Protein AF-A0A7W1BND9-F1 (afdb_monomer_lite)

Secondary structure (DSSP, 8-state):
---HHHHHHHHHHHHHHHHTT--SS-HHHHHHHHHHHHHHHHHHHTT-HHHHHHHS-TTPPEEEEEE-TT-SSEEEEEE-HHHHHHHHHTT-

Sequence (92 aa):
MTHPTLSRAIVGIALLLLTGVASAQSAADSANVRAAVLDYVEGFYEGDTTKLARSIRPEVNKYGFSRHRDSTSYRGQAMPWTEFLSYAKGVK

pLDDT: mean 88.86, std 10.9, range [51.53, 98.44]

Foldseek 3Di:
DPDVVVVVVVVVVVVVVVVVPDDPDDPVNVVVLVQLVCLCVVCQVVLPLVSVVSNDDQQDWDKDWDDDPPDPDIDIDTQGNVNVSVVSNPSD

Structure (mmCIF, N/CA/C/O backbone):
data_AF-A0A7W1BND9-F1
#
_entry.id   AF-A0A7W1BND9-F1
#
loop_
_atom_site.group_PDB
_atom_site.id
_atom_site.type_symbol
_atom_site.label_atom_id
_atom_site.label_alt_id
_atom_site.label_comp_id
_atom_site.label_asym_id
_atom_site.label_entity_id
_atom_site.label_seq_id
_atom_site.pdbx_PDB_ins_code
_atom_site.Cartn_x
_atom_site.Cartn_y
_atom_site.Cartn_z
_atom_site.occupancy
_atom_site.B_iso_or_equiv
_atom_site.auth_seq_id
_atom_site.auth_comp_id
_atom_site.auth_asym_id
_atom_site.auth_atom_id
_atom_site.pdbx_PDB_model_num
ATOM 1 N N . MET A 1 1 ? -36.249 38.965 32.082 1.00 51.53 1 MET A N 1
ATOM 2 C CA . MET A 1 1 ? -35.649 39.158 30.744 1.00 51.53 1 MET A CA 1
ATOM 3 C C . MET A 1 1 ? -34.675 38.016 30.499 1.00 51.53 1 MET A C 1
ATOM 5 O O . MET A 1 1 ? -33.611 37.998 31.096 1.00 51.53 1 MET A O 1
ATOM 9 N N . THR A 1 2 ? -35.056 37.007 29.718 1.00 54.72 2 THR A N 1
ATOM 10 C CA . THR A 1 2 ? -34.133 35.938 29.304 1.00 54.72 2 THR A CA 1
ATOM 11 C C . THR A 1 2 ? -33.239 36.489 28.199 1.00 54.72 2 THR A C 1
ATOM 13 O O . THR A 1 2 ? -33.750 36.886 27.155 1.00 54.72 2 THR A O 1
ATOM 16 N N . HIS A 1 3 ? -31.930 36.574 28.433 1.00 55.09 3 HIS A N 1
ATOM 17 C CA . HIS A 1 3 ? -30.982 37.138 27.472 1.00 55.09 3 HIS A CA 1
ATOM 18 C C . HIS A 1 3 ? -30.664 36.101 26.374 1.00 55.09 3 HIS A C 1
ATOM 20 O O . HIS A 1 3 ? -29.936 35.144 26.641 1.00 55.09 3 HIS A O 1
ATOM 26 N N . PRO A 1 4 ? -31.175 36.259 25.137 1.00 66.06 4 PRO A N 1
ATOM 27 C CA . PRO A 1 4 ? -31.050 35.252 24.073 1.00 66.06 4 PRO A CA 1
ATOM 28 C C . PRO A 1 4 ? -29.597 35.010 23.631 1.00 66.06 4 PRO A C 1
ATOM 30 O O . PRO A 1 4 ? -29.275 33.969 23.060 1.00 66.06 4 PRO A O 1
ATOM 33 N N . THR A 1 5 ? -28.700 35.953 23.919 1.00 72.19 5 THR A N 1
ATOM 34 C CA . THR A 1 5 ? -27.252 35.838 23.713 1.00 72.19 5 THR A CA 1
ATOM 35 C C . THR A 1 5 ? -26.603 34.840 24.672 1.00 72.19 5 THR A C 1
ATOM 37 O O . THR A 1 5 ? -25.723 34.090 24.258 1.00 72.19 5 THR A O 1
ATOM 40 N N . LEU A 1 6 ? -27.078 34.767 25.918 1.00 71.81 6 LEU A N 1
ATOM 41 C CA . LEU A 1 6 ? -26.551 33.859 26.935 1.00 71.81 6 LEU A CA 1
ATOM 42 C C . LEU A 1 6 ? -26.925 32.401 26.622 1.00 71.81 6 LEU A C 1
ATOM 44 O O . LEU A 1 6 ? -26.068 31.525 26.667 1.00 71.81 6 LEU A O 1
ATOM 48 N N . SER A 1 7 ? -28.165 32.145 26.190 1.00 75.12 7 SER A N 1
ATOM 49 C CA . SER A 1 7 ? -28.587 30.810 25.731 1.00 75.12 7 SER A CA 1
ATOM 50 C C . SER A 1 7 ? -27.825 30.338 24.491 1.00 75.12 7 SER A C 1
ATOM 52 O O . SER A 1 7 ? -27.452 29.172 24.410 1.00 75.12 7 SER A O 1
ATOM 54 N N . ARG A 1 8 ? -27.541 31.236 23.540 1.00 81.75 8 ARG A N 1
ATOM 55 C CA . ARG A 1 8 ? -26.731 30.918 22.351 1.00 81.75 8 ARG A CA 1
ATOM 56 C C . ARG A 1 8 ? -25.282 30.584 22.704 1.00 81.75 8 ARG A C 1
ATOM 58 O O . ARG A 1 8 ? -24.737 29.631 22.155 1.00 81.75 8 ARG A O 1
ATOM 65 N N . ALA A 1 9 ? -24.684 31.326 23.636 1.00 79.50 9 ALA A N 1
ATOM 66 C CA . ALA A 1 9 ? -23.335 31.049 24.120 1.00 79.50 9 ALA A CA 1
ATOM 67 C C . ALA A 1 9 ? -23.250 29.682 24.821 1.00 79.50 9 ALA A C 1
ATOM 69 O O . ALA A 1 9 ? -22.325 28.920 24.559 1.00 79.50 9 ALA A O 1
ATOM 70 N N . ILE A 1 10 ? -24.248 29.332 25.639 1.00 83.75 10 ILE A N 1
ATOM 71 C CA . ILE A 1 10 ? -24.321 28.028 26.317 1.00 83.75 10 ILE A CA 1
ATOM 72 C C . ILE A 1 10 ? -24.431 26.877 25.306 1.00 83.75 10 ILE A C 1
ATOM 74 O O . ILE A 1 10 ? -23.708 25.891 25.429 1.00 83.75 10 ILE A O 1
ATOM 78 N N . VAL A 1 11 ? -25.276 27.011 24.279 1.00 84.44 11 VAL A N 1
ATOM 79 C CA . VAL A 1 11 ? -25.400 25.998 23.213 1.00 84.44 11 VAL A CA 1
ATOM 80 C C . VAL A 1 11 ? -24.092 25.851 22.430 1.00 84.44 11 VAL A C 1
ATOM 82 O O . VAL A 1 11 ? -23.671 24.731 22.154 1.00 84.44 11 VAL A O 1
ATOM 85 N N . GLY A 1 12 ? -23.415 26.959 22.115 1.00 84.06 12 GLY A N 1
ATOM 86 C CA . GLY A 1 12 ? -22.115 26.928 21.438 1.00 84.06 12 GLY A CA 1
ATOM 87 C C . GLY A 1 12 ? -21.029 26.232 22.264 1.00 84.06 12 GLY A C 1
ATOM 88 O O . GLY A 1 12 ? -20.308 25.386 21.742 1.00 84.06 12 GLY A O 1
ATOM 89 N N . ILE A 1 13 ? -20.951 26.527 23.564 1.00 84.06 13 ILE A N 1
ATOM 90 C CA . ILE A 1 13 ? -19.996 25.889 24.484 1.00 84.06 13 ILE A CA 1
ATOM 91 C C . ILE A 1 13 ? -20.298 24.392 24.635 1.00 84.06 13 ILE A C 1
ATOM 93 O O . ILE A 1 13 ? -19.380 23.576 24.577 1.00 84.06 13 ILE A O 1
ATOM 97 N N . ALA A 1 14 ? -21.573 24.014 24.763 1.00 81.31 14 ALA A N 1
ATOM 98 C CA . ALA A 1 14 ? -21.980 22.611 24.827 1.00 81.31 14 ALA A CA 1
ATOM 99 C C . ALA A 1 14 ? -21.594 21.838 23.553 1.00 81.31 14 ALA A C 1
ATOM 101 O O . ALA A 1 14 ? -21.119 20.706 23.643 1.00 81.31 14 ALA A O 1
ATOM 102 N N . LEU A 1 15 ? -21.732 22.459 22.376 1.00 79.56 15 LEU A N 1
ATOM 103 C CA . LEU A 1 15 ? -21.349 21.849 21.103 1.00 79.56 15 LEU A CA 1
ATOM 104 C C . LEU A 1 15 ? -19.827 21.666 20.977 1.00 79.56 15 LEU A C 1
ATOM 106 O O . LEU A 1 15 ? -19.388 20.626 20.494 1.00 79.56 15 LEU A O 1
ATOM 110 N N . LEU A 1 16 ? -19.015 22.620 21.455 1.00 80.12 16 LEU A N 1
ATOM 111 C C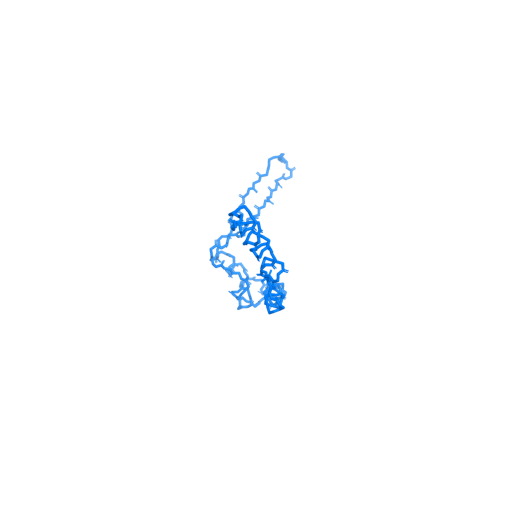A . LEU A 1 16 ? -17.553 22.466 21.480 1.00 80.12 16 LEU A CA 1
ATOM 112 C C . LEU A 1 16 ? -17.102 21.341 22.422 1.00 80.12 16 LEU A C 1
ATOM 114 O O . LEU A 1 16 ? -16.241 20.545 22.049 1.00 80.12 16 LEU A O 1
ATOM 118 N N . LEU A 1 17 ? -17.693 21.232 23.615 1.00 79.00 17 LEU A N 1
ATOM 119 C CA . LEU A 1 17 ? -17.322 20.201 24.594 1.00 79.00 17 LEU A CA 1
ATOM 120 C C . LEU A 1 17 ? -17.603 18.773 24.094 1.00 79.00 17 LEU A C 1
ATOM 122 O O . LEU A 1 17 ? -16.855 17.855 24.420 1.00 79.00 17 LEU A O 1
ATOM 126 N N . LEU A 1 18 ? -18.619 18.588 23.243 1.00 72.06 18 LEU A N 1
ATOM 127 C CA . LEU A 1 18 ? -18.934 17.299 22.613 1.00 72.06 18 LEU A CA 1
ATOM 128 C C . LEU A 1 18 ? -17.892 16.857 21.570 1.00 72.06 18 LEU A C 1
ATOM 130 O O . LEU A 1 18 ? -17.775 15.665 21.297 1.00 72.06 18 LEU A O 1
ATOM 134 N N . THR A 1 19 ? -17.102 17.780 21.010 1.00 68.44 19 THR A N 1
ATOM 135 C CA . THR A 1 19 ? -16.050 17.428 20.037 1.00 68.44 19 THR A CA 1
ATOM 136 C C . THR A 1 19 ? -14.775 16.899 20.699 1.00 68.44 19 THR A C 1
ATOM 138 O O . THR A 1 19 ? -14.040 16.139 20.078 1.00 68.44 19 THR A O 1
ATOM 141 N N . GLY A 1 20 ? -14.533 17.236 21.974 1.00 65.88 20 GLY A N 1
ATOM 142 C CA . GLY A 1 20 ? -13.327 16.837 22.713 1.00 65.88 20 GLY A CA 1
ATOM 143 C C . GLY A 1 20 ? -13.268 15.359 23.120 1.00 65.88 20 GLY A C 1
ATOM 144 O O . GLY A 1 20 ? -12.208 14.881 23.512 1.00 65.88 20 GLY A O 1
ATOM 145 N N . VAL A 1 21 ? -14.387 14.634 23.027 1.00 67.69 21 VAL A N 1
ATOM 146 C CA . VAL A 1 21 ? -14.506 13.210 23.404 1.00 67.69 21 VAL A CA 1
ATOM 147 C C . VAL A 1 21 ? -14.633 12.267 22.203 1.00 67.69 21 VAL A C 1
ATOM 149 O O . VAL A 1 21 ? -14.672 11.049 22.376 1.00 67.69 21 VAL A O 1
ATOM 152 N N . ALA A 1 22 ? -14.692 12.798 20.981 1.00 75.44 22 ALA A N 1
ATOM 153 C CA . ALA A 1 22 ? -14.794 11.991 19.774 1.00 75.44 22 ALA A CA 1
ATOM 154 C C . ALA A 1 22 ? -13.401 11.519 19.332 1.00 75.44 22 ALA A C 1
ATOM 156 O O . ALA A 1 22 ? -12.583 12.314 18.872 1.00 75.44 22 ALA A O 1
ATOM 157 N N . SER A 1 23 ? -13.135 10.214 19.438 1.00 82.00 23 SER A N 1
ATOM 158 C CA . SER A 1 23 ? -11.955 9.621 18.806 1.00 82.00 23 SER A CA 1
ATOM 159 C C . SER A 1 23 ? -12.295 9.198 17.383 1.00 82.00 23 SER A C 1
ATOM 161 O O . SER A 1 23 ? -13.165 8.355 17.177 1.00 82.00 23 SER A O 1
ATOM 163 N N . ALA A 1 24 ? -11.594 9.760 16.398 1.00 85.31 24 ALA A N 1
ATOM 164 C CA . ALA A 1 24 ? -11.743 9.367 14.996 1.00 85.31 24 ALA A CA 1
ATOM 165 C C . ALA A 1 24 ? -11.189 7.958 14.709 1.00 85.31 24 ALA A C 1
ATOM 167 O O . ALA A 1 24 ? -11.531 7.362 13.692 1.00 85.31 24 ALA A O 1
ATOM 168 N N . GLN A 1 25 ? -10.319 7.446 15.587 1.00 89.06 25 GLN A N 1
ATOM 169 C CA . GLN A 1 25 ? -9.690 6.131 15.478 1.00 89.06 25 GLN A CA 1
ATOM 170 C C . GLN A 1 25 ? -9.728 5.416 16.830 1.00 89.06 25 GLN A C 1
ATOM 172 O O . GLN A 1 25 ? -9.462 5.997 17.883 1.00 89.06 25 GLN A O 1
ATOM 177 N N . SER A 1 26 ? -10.050 4.135 16.801 1.00 93.12 26 SER A N 1
ATOM 178 C CA . SER A 1 26 ? -10.063 3.232 17.943 1.00 93.12 26 SER A CA 1
ATOM 179 C C . SER A 1 26 ? -8.745 2.457 18.066 1.00 93.12 26 SER A C 1
ATOM 181 O O . SER A 1 26 ? -7.916 2.402 17.151 1.00 93.12 26 SER A O 1
ATOM 183 N N . ALA A 1 27 ? -8.557 1.782 19.203 1.00 94.06 27 ALA A N 1
ATOM 184 C CA . ALA A 1 27 ? -7.465 0.822 19.359 1.00 94.06 27 ALA A CA 1
ATOM 185 C C . ALA A 1 27 ? -7.567 -0.334 18.344 1.00 94.06 27 ALA A C 1
ATOM 187 O O . ALA A 1 27 ? -6.542 -0.822 17.866 1.00 94.06 27 ALA A O 1
ATOM 188 N N . ALA A 1 28 ? -8.792 -0.729 17.975 1.00 96.38 28 ALA A N 1
ATOM 189 C CA . ALA A 1 28 ? -9.040 -1.741 16.953 1.00 96.38 28 ALA A CA 1
ATOM 190 C C . ALA A 1 28 ? -8.560 -1.274 15.570 1.00 96.38 28 ALA A C 1
ATOM 192 O O . ALA A 1 28 ? -7.895 -2.037 14.875 1.00 96.38 28 ALA A O 1
ATOM 193 N N . ASP A 1 29 ? -8.783 -0.006 15.210 1.00 96.69 29 ASP A N 1
ATOM 194 C CA . ASP A 1 29 ? -8.275 0.558 13.950 1.00 96.69 29 ASP A CA 1
ATOM 195 C C . ASP A 1 29 ? -6.746 0.487 13.894 1.00 96.69 29 ASP A C 1
ATOM 197 O O . ASP A 1 29 ? -6.164 0.023 12.915 1.00 96.69 29 ASP A O 1
ATOM 201 N N . SER A 1 30 ? -6.081 0.851 14.994 1.00 96.06 30 SER A N 1
ATOM 202 C CA . SER A 1 30 ? -4.621 0.759 15.101 1.00 96.06 30 SER A CA 1
ATOM 203 C C . SER A 1 30 ? -4.104 -0.684 15.015 1.00 96.06 30 SER A C 1
ATOM 205 O O . SER A 1 30 ? -3.012 -0.923 14.497 1.00 96.06 30 SER A O 1
ATOM 207 N N . ALA A 1 31 ? -4.839 -1.657 15.555 1.00 98.06 31 ALA A N 1
ATOM 208 C CA . ALA A 1 31 ? -4.484 -3.071 15.453 1.00 98.06 31 ALA A CA 1
ATOM 209 C C . ALA A 1 31 ? -4.646 -3.585 14.012 1.00 98.06 31 ALA A C 1
ATOM 211 O O . ALA A 1 31 ? -3.744 -4.237 13.490 1.00 98.06 31 ALA A O 1
ATOM 212 N N . ASN A 1 32 ? -5.737 -3.210 13.343 1.00 97.62 32 ASN A N 1
ATOM 213 C CA . ASN A 1 32 ? -6.018 -3.597 11.961 1.00 97.62 32 ASN A CA 1
ATOM 214 C C . ASN A 1 32 ? -5.001 -3.009 10.974 1.00 97.62 32 ASN A C 1
ATOM 216 O O . ASN A 1 32 ? -4.558 -3.709 10.066 1.00 97.62 32 ASN A O 1
ATOM 220 N N . VAL A 1 33 ? -4.558 -1.762 11.179 1.00 97.50 33 VAL A N 1
ATOM 221 C CA . VAL A 1 33 ? -3.472 -1.169 10.379 1.00 97.50 33 VAL A CA 1
ATOM 222 C C . VAL A 1 33 ? -2.178 -1.967 10.537 1.00 97.50 33 VAL A C 1
ATOM 224 O O . VAL A 1 33 ? -1.527 -2.274 9.542 1.00 97.50 33 VAL A O 1
ATOM 227 N N . ARG A 1 34 ? -1.811 -2.352 11.768 1.00 98.31 34 ARG A N 1
ATOM 228 C CA . ARG A 1 34 ? -0.617 -3.183 12.002 1.00 98.31 34 ARG A CA 1
ATOM 229 C C . ARG A 1 34 ? -0.723 -4.531 11.296 1.00 98.31 34 ARG A C 1
ATOM 231 O O . ARG A 1 34 ? 0.241 -4.939 10.659 1.00 98.31 34 ARG A O 1
ATOM 238 N N . ALA A 1 35 ? -1.883 -5.183 11.367 1.00 98.44 35 ALA A N 1
ATOM 239 C CA . ALA A 1 35 ? -2.122 -6.447 10.677 1.00 98.44 35 ALA A CA 1
ATOM 240 C C . ALA A 1 35 ? -1.974 -6.305 9.152 1.00 98.44 35 ALA A C 1
ATOM 242 O O . ALA A 1 35 ? -1.258 -7.089 8.539 1.00 98.44 35 ALA A O 1
ATOM 243 N N . ALA A 1 36 ? -2.561 -5.265 8.548 1.00 98.38 36 ALA A N 1
ATOM 244 C CA . ALA A 1 36 ? -2.427 -5.004 7.113 1.00 98.38 36 ALA A CA 1
ATOM 245 C C . ALA A 1 36 ? -0.969 -4.734 6.692 1.00 98.38 36 ALA A C 1
ATOM 247 O O . ALA A 1 36 ? -0.528 -5.193 5.640 1.00 98.38 36 ALA A O 1
ATOM 248 N N . VAL A 1 37 ? -0.195 -4.017 7.514 1.00 98.19 37 VAL A N 1
ATOM 249 C CA . VAL A 1 37 ? 1.232 -3.769 7.248 1.00 98.19 37 VAL A CA 1
ATOM 250 C C . VAL A 1 37 ? 2.051 -5.059 7.334 1.00 98.19 37 VAL A C 1
ATOM 252 O O . VAL A 1 37 ? 2.894 -5.292 6.469 1.00 98.19 37 VAL A O 1
ATOM 255 N N . LEU A 1 38 ? 1.806 -5.901 8.341 1.00 98.38 38 LEU A N 1
ATOM 256 C CA . LEU A 1 38 ? 2.487 -7.194 8.468 1.00 98.38 38 LEU A CA 1
ATOM 257 C C . LEU A 1 38 ? 2.167 -8.103 7.280 1.00 98.38 38 LEU A C 1
ATOM 259 O O . LEU A 1 38 ? 3.086 -8.628 6.662 1.00 98.38 38 LEU A O 1
ATOM 263 N N . ASP A 1 39 ? 0.900 -8.178 6.880 1.00 98.25 39 ASP A N 1
ATOM 264 C CA . ASP A 1 39 ? 0.469 -8.906 5.685 1.00 98.25 39 ASP A CA 1
ATOM 265 C C . ASP A 1 39 ? 1.195 -8.445 4.414 1.00 98.25 39 ASP A C 1
ATOM 267 O O . ASP A 1 39 ? 1.617 -9.267 3.597 1.00 98.25 39 ASP A O 1
ATOM 271 N N . TYR A 1 40 ? 1.380 -7.134 4.247 1.00 96.19 40 TYR A N 1
ATOM 272 C CA . TYR A 1 40 ? 2.121 -6.584 3.115 1.00 96.19 40 TYR A CA 1
ATOM 273 C C . TYR A 1 40 ? 3.593 -7.019 3.130 1.00 96.19 40 TYR A C 1
ATOM 275 O O . TYR A 1 40 ? 4.118 -7.486 2.119 1.00 96.19 40 TYR A O 1
ATOM 283 N N . VAL A 1 41 ? 4.270 -6.860 4.270 1.00 95.81 41 VAL A N 1
ATOM 284 C CA . VAL A 1 41 ? 5.712 -7.120 4.396 1.00 95.81 41 VAL A CA 1
ATOM 285 C C . VAL A 1 41 ? 6.011 -8.617 4.307 1.00 95.81 41 VAL A C 1
ATOM 287 O O . VAL A 1 41 ? 6.850 -9.038 3.510 1.00 95.81 41 VAL A O 1
ATOM 290 N N . GLU A 1 42 ? 5.308 -9.428 5.092 1.00 95.94 42 GLU A N 1
ATOM 291 C CA . GLU A 1 42 ? 5.489 -10.879 5.142 1.00 95.94 42 GLU A CA 1
ATOM 292 C C . GLU A 1 42 ? 5.078 -11.546 3.831 1.00 95.94 42 GLU A C 1
ATOM 294 O O . GLU A 1 42 ? 5.768 -12.450 3.371 1.00 95.94 42 GLU A O 1
ATOM 299 N N . GLY A 1 43 ? 4.012 -11.068 3.177 1.00 94.50 43 GLY A N 1
ATOM 300 C CA . GLY A 1 43 ? 3.575 -11.600 1.886 1.00 94.50 43 GLY A CA 1
ATOM 301 C C . GLY A 1 43 ? 4.675 -11.570 0.820 1.00 94.50 43 GLY A C 1
ATOM 302 O O . GLY A 1 43 ? 4.767 -12.495 0.013 1.00 94.50 43 GLY A O 1
ATOM 303 N N . PHE A 1 44 ? 5.556 -10.563 0.850 1.00 90.88 44 PHE A N 1
ATOM 304 C CA . PHE A 1 44 ? 6.727 -10.502 -0.027 1.00 90.88 44 PHE A CA 1
ATOM 305 C C . PHE A 1 44 ? 7.870 -11.419 0.410 1.00 90.88 44 PHE A C 1
ATOM 307 O O . PHE A 1 44 ? 8.454 -12.081 -0.444 1.00 90.88 44 PHE A O 1
ATOM 314 N N . TYR A 1 45 ? 8.195 -11.471 1.704 1.00 91.25 45 TYR A N 1
ATOM 315 C CA . TYR A 1 45 ? 9.284 -12.322 2.202 1.00 91.25 45 TYR A CA 1
ATOM 316 C C . TYR A 1 45 ? 8.974 -13.818 2.093 1.00 91.25 45 TYR A C 1
ATOM 318 O O . TYR A 1 45 ? 9.870 -14.620 1.851 1.00 91.25 45 TYR A O 1
ATOM 326 N N . GLU A 1 46 ? 7.709 -14.195 2.249 1.00 91.69 46 GLU A N 1
ATOM 327 C CA . GLU A 1 46 ? 7.255 -15.587 2.221 1.00 91.69 46 GLU A CA 1
ATOM 328 C C . GLU A 1 46 ? 6.723 -16.016 0.846 1.00 91.69 46 GLU A C 1
ATOM 330 O O . GLU A 1 46 ? 6.418 -17.195 0.632 1.00 91.69 46 GLU A O 1
ATOM 335 N N . GLY A 1 47 ? 6.561 -15.071 -0.086 1.00 88.88 47 GLY A N 1
ATOM 336 C CA . GLY A 1 47 ? 5.896 -15.305 -1.366 1.00 88.88 47 GLY A CA 1
ATOM 337 C C . GLY A 1 47 ? 4.466 -15.834 -1.194 1.00 88.88 47 GLY A C 1
ATOM 338 O O . GLY A 1 47 ? 4.083 -16.798 -1.863 1.00 88.88 47 GLY A O 1
ATOM 339 N N . ASP A 1 48 ? 3.700 -15.273 -0.252 1.00 93.56 48 ASP A N 1
ATOM 340 C CA . ASP A 1 48 ? 2.287 -15.601 -0.024 1.00 93.56 48 ASP A CA 1
ATOM 341 C C . ASP A 1 48 ? 1.388 -14.476 -0.546 1.00 93.56 48 ASP A C 1
ATOM 343 O O . ASP A 1 48 ? 1.134 -13.460 0.107 1.00 93.56 48 ASP A O 1
ATOM 347 N N . THR A 1 49 ? 0.851 -14.687 -1.747 1.00 94.12 49 THR A N 1
ATOM 348 C CA . THR A 1 49 ? -0.049 -13.719 -2.381 1.00 94.12 49 THR A CA 1
ATOM 349 C C . THR A 1 49 ? -1.389 -13.552 -1.668 1.00 94.12 49 THR A C 1
ATOM 351 O O . THR A 1 49 ? -2.068 -12.556 -1.904 1.00 94.12 49 THR A O 1
ATOM 354 N N . THR A 1 50 ? -1.764 -14.464 -0.768 1.00 95.62 50 THR A N 1
ATOM 355 C CA . THR A 1 50 ? -2.973 -14.326 0.054 1.00 95.62 50 THR A CA 1
ATOM 356 C C . THR A 1 50 ? -2.804 -13.195 1.062 1.00 95.62 50 THR A C 1
ATOM 358 O O . THR A 1 50 ? -3.705 -12.371 1.201 1.00 95.62 50 THR A O 1
ATOM 361 N N . LYS A 1 51 ? -1.633 -13.088 1.710 1.00 96.75 51 LYS A N 1
ATOM 362 C CA . LYS A 1 51 ? -1.312 -11.965 2.609 1.00 96.75 51 LYS A 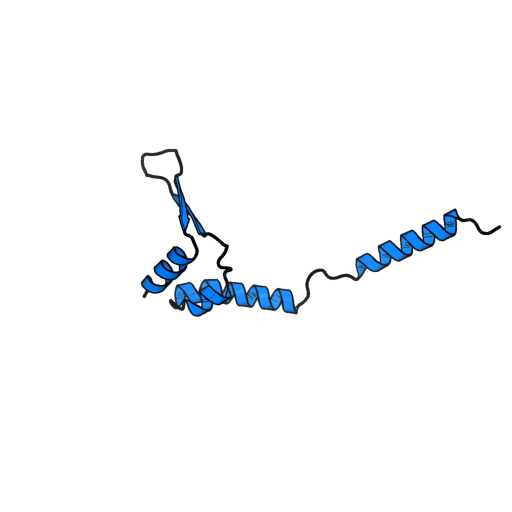CA 1
ATOM 363 C C . LYS A 1 51 ? -1.319 -10.630 1.852 1.00 96.75 51 LYS A C 1
ATOM 365 O O . LYS A 1 51 ? -1.929 -9.656 2.291 1.00 96.75 51 LYS A O 1
ATOM 370 N N . LEU A 1 52 ? -0.756 -10.600 0.643 1.00 95.69 52 LEU A N 1
ATOM 371 C CA . LEU A 1 52 ? -0.800 -9.406 -0.213 1.00 95.69 52 LEU A CA 1
ATOM 372 C C . LEU A 1 52 ? -2.237 -9.024 -0.614 1.00 95.69 52 LEU A C 1
ATOM 374 O O . LEU A 1 52 ? -2.593 -7.848 -0.597 1.00 95.69 52 LEU A O 1
ATOM 378 N N . ALA A 1 53 ? -3.083 -10.013 -0.916 1.00 95.25 53 ALA A N 1
ATOM 379 C CA . ALA A 1 53 ? -4.488 -9.793 -1.254 1.00 95.25 53 ALA A CA 1
ATOM 380 C C . ALA A 1 53 ? -5.316 -9.208 -0.097 1.00 95.25 53 ALA A C 1
ATOM 382 O O . ALA A 1 53 ? -6.257 -8.457 -0.342 1.00 95.25 53 ALA A O 1
ATOM 383 N N . ARG A 1 54 ? -4.967 -9.523 1.158 1.00 96.94 54 ARG A N 1
ATOM 384 C CA . ARG A 1 54 ? -5.636 -8.966 2.347 1.00 96.94 54 ARG A CA 1
ATOM 385 C C . ARG A 1 54 ? -5.192 -7.546 2.690 1.00 96.94 54 ARG A C 1
ATOM 387 O O . ARG A 1 54 ? -5.964 -6.803 3.288 1.00 96.94 54 ARG A O 1
ATOM 394 N N . SER A 1 55 ? -3.962 -7.176 2.338 1.00 97.19 55 SER A N 1
ATOM 395 C CA . SER A 1 55 ? -3.354 -5.899 2.737 1.00 97.19 55 SER A CA 1
ATOM 396 C C . SER A 1 55 ? -3.537 -4.765 1.730 1.00 97.19 55 SER A C 1
ATOM 398 O O . SER A 1 55 ? -3.395 -3.599 2.099 1.00 97.19 55 SER A O 1
ATOM 400 N N . ILE A 1 56 ? -3.853 -5.070 0.468 1.00 95.06 56 ILE A N 1
ATOM 401 C CA . ILE A 1 56 ? -3.903 -4.079 -0.612 1.00 95.06 56 ILE A CA 1
ATOM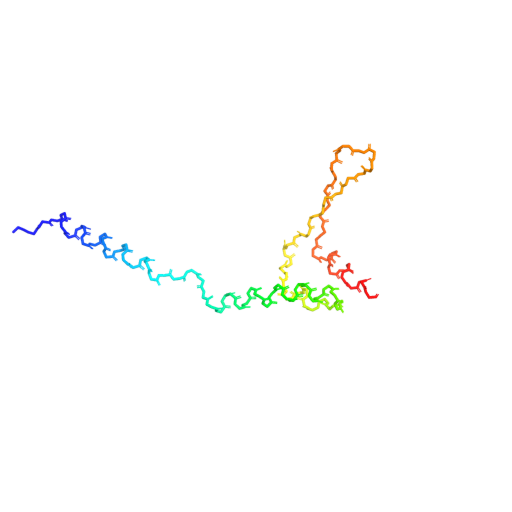 402 C C . ILE A 1 56 ? -5.248 -4.143 -1.327 1.00 95.06 56 ILE A C 1
ATOM 404 O O . ILE A 1 56 ? -5.732 -5.204 -1.713 1.00 95.06 56 ILE A O 1
ATOM 408 N N . ARG A 1 57 ? -5.834 -2.969 -1.559 1.00 96.06 57 ARG A N 1
ATOM 409 C CA . ARG A 1 57 ? -7.051 -2.835 -2.355 1.00 96.06 57 ARG A CA 1
ATOM 410 C C . ARG A 1 57 ? -6.764 -2.985 -3.859 1.00 96.06 57 ARG A C 1
ATOM 412 O O . ARG A 1 57 ? -5.819 -2.352 -4.329 1.00 96.06 57 ARG A O 1
ATOM 419 N N . PRO A 1 58 ? -7.606 -3.696 -4.636 1.00 95.81 58 PRO A N 1
ATOM 420 C CA . PRO A 1 58 ? -7.402 -3.880 -6.079 1.00 95.81 58 PRO A CA 1
ATOM 421 C C . PRO A 1 58 ? -7.355 -2.589 -6.905 1.00 95.81 58 PRO A C 1
ATOM 423 O O . PRO A 1 58 ? -6.836 -2.588 -8.016 1.00 95.81 58 PRO A O 1
ATOM 426 N N . GLU A 1 59 ? -7.886 -1.480 -6.388 1.00 96.44 59 GLU A N 1
ATOM 427 C CA . GLU A 1 59 ? -7.843 -0.188 -7.081 1.00 96.44 59 GLU A CA 1
ATOM 428 C C . GLU A 1 59 ? -6.498 0.547 -6.919 1.00 96.44 59 GLU A C 1
ATOM 430 O O . GLU A 1 59 ? -6.265 1.563 -7.576 1.00 96.44 59 GLU A O 1
ATOM 435 N N . VAL A 1 60 ? -5.608 0.066 -6.043 1.00 93.31 60 VAL A N 1
ATOM 436 C CA . VAL A 1 60 ? -4.288 0.666 -5.817 1.00 93.31 60 VAL A CA 1
ATOM 437 C C . VAL A 1 60 ? -3.314 0.206 -6.898 1.00 93.31 60 VAL A C 1
ATOM 439 O O . VAL A 1 60 ? -3.113 -0.986 -7.117 1.00 93.31 60 VAL A O 1
ATOM 442 N N . ASN A 1 61 ? -2.644 1.170 -7.529 1.00 94.69 61 ASN A N 1
ATOM 443 C CA . ASN A 1 61 ? -1.545 0.908 -8.452 1.00 94.69 61 ASN A CA 1
ATOM 444 C C . ASN A 1 61 ? -0.211 1.125 -7.738 1.00 94.69 61 ASN A C 1
ATOM 446 O O . ASN A 1 61 ? 0.016 2.186 -7.149 1.00 94.69 61 ASN A O 1
ATOM 450 N N . LYS A 1 62 ? 0.712 0.167 -7.851 1.00 93.12 62 LYS A N 1
ATOM 451 C CA . LYS A 1 62 ? 2.113 0.431 -7.511 1.00 93.12 62 LYS A CA 1
ATOM 452 C C . LYS A 1 62 ? 2.699 1.308 -8.610 1.00 93.12 62 LYS A C 1
ATOM 454 O O . LYS A 1 62 ? 2.5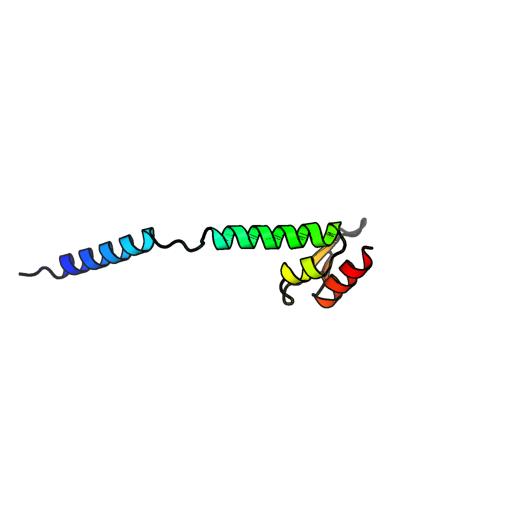89 0.966 -9.779 1.00 93.12 62 LYS A O 1
ATOM 459 N N . TYR A 1 63 ? 3.329 2.423 -8.260 1.00 96.31 63 TYR A N 1
ATOM 460 C CA . TYR A 1 63 ? 3.971 3.297 -9.241 1.00 96.31 63 TYR A CA 1
ATOM 461 C C . TYR A 1 63 ? 5.463 3.402 -8.941 1.00 96.31 63 TYR A C 1
ATOM 463 O O . TYR A 1 63 ? 5.861 3.833 -7.860 1.00 96.31 63 TYR A O 1
ATOM 471 N N . GLY A 1 64 ? 6.288 2.947 -9.878 1.00 94.56 64 GLY A N 1
ATOM 472 C CA . GLY A 1 64 ? 7.741 2.999 -9.788 1.00 94.56 64 GLY A CA 1
ATOM 473 C C . GLY A 1 64 ? 8.302 4.138 -10.626 1.00 94.56 64 GLY A C 1
ATOM 474 O O . GLY A 1 64 ? 7.771 4.455 -11.687 1.00 94.56 64 GLY A O 1
ATOM 475 N N . PHE A 1 65 ? 9.408 4.720 -10.173 1.00 96.06 65 PHE A N 1
ATOM 476 C CA . PHE A 1 65 ? 10.203 5.647 -10.968 1.00 96.06 65 PHE A CA 1
ATOM 477 C C . PHE A 1 65 ? 11.588 5.050 -11.176 1.00 96.06 65 PHE A C 1
ATOM 479 O O . PHE A 1 65 ? 12.217 4.574 -10.233 1.00 96.06 65 PHE A O 1
ATOM 486 N N . SER A 1 66 ? 12.073 5.089 -12.408 1.00 95.06 66 SER A N 1
ATOM 487 C CA . SER A 1 66 ? 13.430 4.689 -12.755 1.00 95.06 66 SER A 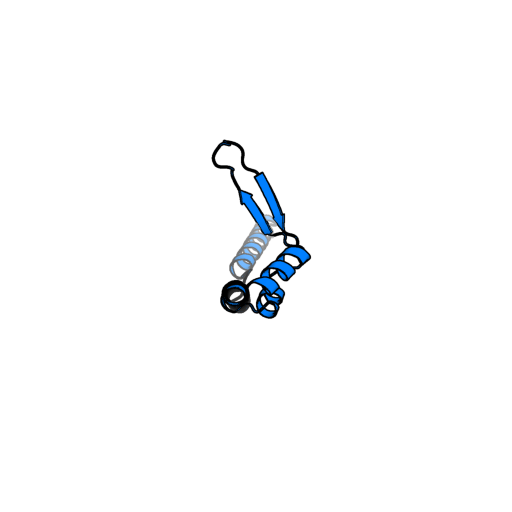CA 1
ATOM 488 C C . SER A 1 66 ? 14.106 5.790 -13.558 1.00 95.06 66 SER A C 1
ATOM 490 O O . SER A 1 66 ? 13.462 6.658 -14.150 1.00 95.06 66 SER A O 1
ATOM 492 N N . ARG A 1 67 ? 15.435 5.782 -13.567 1.00 96.19 67 ARG A N 1
ATOM 493 C CA . ARG A 1 67 ? 16.235 6.692 -14.380 1.00 96.19 67 ARG A CA 1
ATOM 494 C C . ARG A 1 67 ? 17.333 5.890 -15.046 1.00 96.19 67 ARG A C 1
ATOM 496 O O . ARG A 1 67 ? 18.020 5.116 -14.385 1.00 96.19 67 ARG A O 1
ATOM 503 N N . HIS A 1 68 ? 17.491 6.071 -16.352 1.00 94.00 68 HIS A N 1
ATOM 504 C CA . HIS A 1 68 ? 18.620 5.472 -17.054 1.00 94.00 68 HIS A CA 1
ATOM 505 C C . HIS A 1 68 ? 19.912 6.184 -16.683 1.00 94.00 68 HIS A C 1
ATOM 507 O O . HIS A 1 68 ? 19.904 7.386 -16.426 1.00 94.00 68 HIS A O 1
ATOM 513 N N . ARG A 1 69 ? 21.013 5.429 -16.687 1.00 94.25 69 ARG A N 1
ATOM 514 C CA . ARG A 1 69 ? 22.349 5.917 -16.326 1.00 94.25 69 ARG A CA 1
ATOM 515 C C . ARG A 1 69 ? 22.718 7.206 -17.066 1.00 94.25 69 ARG A C 1
ATOM 517 O O . ARG A 1 69 ? 23.206 8.133 -16.431 1.00 94.25 69 ARG A O 1
ATOM 524 N N . ASP A 1 70 ? 22.397 7.272 -18.356 1.00 95.31 70 ASP A N 1
ATOM 525 C CA . ASP A 1 70 ? 22.794 8.368 -19.250 1.00 95.31 70 ASP A CA 1
ATOM 526 C C . ASP A 1 70 ? 21.687 9.425 -19.440 1.00 95.31 70 ASP A C 1
ATOM 528 O O . ASP A 1 70 ? 21.723 10.217 -20.377 1.00 95.31 70 ASP A O 1
ATOM 532 N N . SER A 1 71 ? 20.665 9.431 -18.576 1.00 93.62 71 SER A N 1
ATOM 533 C CA . SER A 1 71 ? 19.515 10.339 -18.658 1.00 93.62 71 SER A CA 1
ATOM 534 C C . SER A 1 71 ? 19.349 11.143 -17.374 1.00 93.62 71 SER A C 1
ATOM 536 O O . SER A 1 71 ? 19.459 10.613 -16.269 1.00 93.62 71 SER A O 1
ATOM 538 N N . THR A 1 72 ? 18.980 12.416 -17.507 1.00 93.25 72 THR A N 1
ATOM 539 C CA . THR A 1 72 ? 18.550 13.257 -16.379 1.00 93.25 72 THR A CA 1
ATOM 540 C C . THR A 1 72 ? 17.049 13.139 -16.098 1.00 93.25 72 THR A C 1
ATOM 542 O O . THR A 1 72 ? 16.610 13.453 -14.992 1.00 93.25 72 THR A O 1
ATOM 545 N N . SER A 1 73 ? 16.262 12.628 -17.050 1.00 95.56 73 SER A N 1
ATOM 546 C CA . SER A 1 73 ? 14.812 12.449 -16.925 1.00 95.56 73 SER A CA 1
ATOM 547 C C . SER A 1 73 ? 14.442 11.119 -16.265 1.00 95.56 73 SER A C 1
ATOM 549 O O . SER A 1 73 ? 14.991 10.070 -16.620 1.00 95.56 73 SER A O 1
ATOM 551 N N . TYR A 1 74 ? 13.470 11.159 -15.350 1.00 96.00 74 TYR A N 1
ATOM 552 C CA . TYR A 1 74 ? 12.842 9.973 -14.763 1.00 96.00 74 TYR A CA 1
ATOM 553 C C . TYR A 1 74 ? 11.749 9.412 -15.676 1.00 96.00 74 TYR A C 1
ATOM 555 O O . TYR A 1 74 ? 11.021 10.159 -16.327 1.00 96.00 74 TYR A O 1
ATOM 563 N N . ARG A 1 75 ? 11.612 8.086 -15.680 1.00 96.06 75 ARG A N 1
ATOM 564 C CA . ARG A 1 75 ? 10.492 7.358 -16.275 1.00 96.06 75 ARG A CA 1
ATOM 565 C C . ARG A 1 75 ? 9.636 6.766 -15.166 1.00 96.06 75 ARG A C 1
ATOM 567 O O . ARG A 1 75 ? 10.157 6.091 -14.282 1.00 96.06 75 ARG A O 1
ATOM 574 N N . GLY A 1 76 ? 8.337 7.032 -15.223 1.00 96.06 76 GLY A N 1
ATOM 575 C CA . GLY A 1 76 ? 7.342 6.430 -14.345 1.00 96.06 76 GLY A CA 1
ATOM 576 C C . GLY A 1 76 ? 6.719 5.189 -14.979 1.00 96.06 76 GLY A C 1
ATOM 577 O O . GLY A 1 76 ? 6.484 5.174 -16.186 1.00 96.06 76 GLY A O 1
ATOM 578 N N . GLN A 1 77 ? 6.433 4.167 -14.177 1.00 96.19 77 GLN A N 1
ATOM 579 C CA . GLN A 1 77 ? 5.694 2.980 -14.597 1.00 96.19 77 GLN A CA 1
ATOM 580 C C . GLN A 1 77 ? 4.659 2.621 -13.532 1.00 96.19 77 GLN A C 1
ATOM 582 O O . GLN A 1 77 ? 5.003 2.420 -12.366 1.00 96.19 77 GLN A O 1
ATOM 587 N N . ALA A 1 78 ? 3.398 2.513 -13.948 1.00 96.38 78 ALA A N 1
ATOM 588 C CA . ALA A 1 78 ? 2.350 1.920 -13.132 1.00 96.38 78 ALA A CA 1
ATOM 589 C C . ALA A 1 78 ? 2.391 0.393 -13.268 1.00 96.38 78 ALA A C 1
ATOM 591 O O . ALA A 1 78 ? 2.554 -0.123 -14.368 1.00 96.38 78 ALA A O 1
ATOM 592 N N . MET A 1 79 ? 2.192 -0.294 -12.152 1.00 96.06 79 MET A N 1
ATOM 593 C CA . MET A 1 79 ? 1.962 -1.725 -12.033 1.00 96.06 79 MET A CA 1
ATOM 594 C C . MET A 1 79 ? 0.568 -1.900 -11.413 1.00 96.06 79 MET A C 1
ATOM 596 O O . MET A 1 79 ? 0.411 -1.754 -10.192 1.00 96.06 79 MET A O 1
ATOM 600 N N . PRO A 1 80 ? -0.459 -2.136 -12.246 1.00 96.38 80 PRO A N 1
ATOM 601 C CA . PRO A 1 80 ? -1.812 -2.397 -11.781 1.00 96.38 80 PRO A CA 1
ATOM 602 C C . PRO A 1 80 ? -1.926 -3.714 -11.019 1.00 96.38 80 PRO A C 1
ATOM 604 O O . PRO A 1 80 ? -1.055 -4.579 -11.108 1.00 96.38 80 PRO A O 1
ATOM 607 N N . TRP A 1 81 ? -3.040 -3.889 -10.310 1.00 95.00 81 TRP A N 1
ATOM 608 C CA . TRP A 1 81 ? -3.311 -5.047 -9.452 1.00 95.00 81 TRP A CA 1
ATOM 609 C C . TRP A 1 81 ? -2.953 -6.408 -10.060 1.00 95.00 81 TRP A C 1
ATOM 611 O O . TRP A 1 81 ? -2.256 -7.214 -9.442 1.00 95.00 81 TRP A O 1
ATOM 621 N N . THR A 1 82 ? -3.401 -6.662 -11.289 1.00 94.00 82 THR A N 1
ATOM 622 C CA . THR A 1 82 ? -3.167 -7.937 -11.976 1.00 94.00 82 THR A CA 1
ATOM 623 C C . THR A 1 82 ? -1.679 -8.192 -12.217 1.00 94.00 82 THR A C 1
ATOM 625 O O . THR A 1 82 ? -1.212 -9.318 -12.038 1.00 94.00 82 THR A O 1
ATOM 628 N N . GLU A 1 83 ? -0.922 -7.157 -12.586 1.00 94.56 83 GLU A N 1
ATOM 629 C CA . GLU A 1 83 ? 0.527 -7.244 -12.796 1.00 94.56 83 GLU A CA 1
ATOM 630 C C . GLU A 1 83 ? 1.257 -7.416 -11.462 1.00 94.56 83 GLU A C 1
ATOM 632 O O . GLU A 1 83 ? 2.118 -8.282 -11.344 1.00 94.56 83 GLU A O 1
ATOM 637 N N . PHE A 1 84 ? 0.842 -6.676 -10.430 1.00 93.00 84 PHE A N 1
ATOM 638 C CA . PHE A 1 84 ? 1.362 -6.795 -9.069 1.00 93.00 84 PHE A CA 1
ATOM 639 C C . PHE A 1 84 ? 1.229 -8.218 -8.511 1.00 93.00 84 PHE A C 1
ATOM 641 O O . PHE A 1 84 ? 2.212 -8.796 -8.045 1.00 93.00 84 PHE A O 1
ATOM 648 N N . LEU A 1 85 ? 0.033 -8.812 -8.585 1.00 91.06 85 LEU A N 1
ATOM 649 C CA . LEU A 1 85 ? -0.184 -10.176 -8.099 1.00 91.06 85 LEU A CA 1
ATOM 650 C C . LEU A 1 85 ? 0.582 -11.202 -8.932 1.00 91.06 85 LEU A C 1
ATOM 652 O O . LEU A 1 85 ? 1.113 -12.161 -8.378 1.00 91.06 85 LEU A O 1
ATOM 656 N N . SER A 1 86 ? 0.645 -11.014 -10.252 1.00 91.88 86 SER A N 1
ATOM 657 C CA . SER A 1 86 ? 1.395 -11.912 -11.137 1.00 91.88 86 SER A CA 1
ATOM 658 C C . SER A 1 86 ? 2.891 -11.868 -10.830 1.00 91.88 86 SER A C 1
ATOM 660 O O . SER A 1 86 ? 3.516 -12.919 -10.718 1.00 91.88 86 SER A O 1
ATOM 662 N N . TYR A 1 87 ? 3.440 -10.670 -10.609 1.00 89.50 87 TYR A N 1
ATOM 663 C CA . TYR A 1 87 ? 4.814 -10.478 -10.157 1.00 89.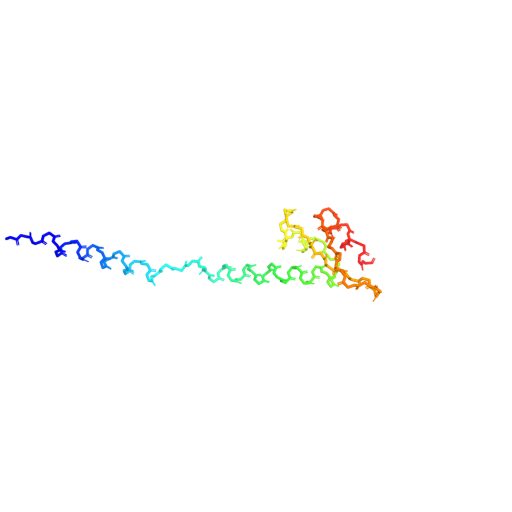50 87 TYR A CA 1
ATOM 664 C C . TYR A 1 87 ? 5.060 -11.205 -8.833 1.00 89.50 87 TYR A C 1
ATOM 666 O O . TYR A 1 87 ? 5.982 -12.007 -8.742 1.00 89.50 87 TYR A O 1
ATOM 674 N N . ALA A 1 88 ? 4.203 -10.990 -7.828 1.00 89.38 88 ALA A N 1
ATOM 675 C CA . ALA A 1 88 ? 4.366 -11.599 -6.510 1.00 89.38 88 ALA A CA 1
ATOM 676 C C . ALA A 1 88 ? 4.322 -13.138 -6.536 1.00 89.38 88 ALA A C 1
ATOM 678 O O . ALA A 1 88 ? 5.041 -13.781 -5.774 1.00 89.38 88 ALA A O 1
ATOM 679 N N . LYS A 1 89 ? 3.533 -13.744 -7.436 1.00 88.00 89 LYS A N 1
ATOM 680 C CA . LYS A 1 89 ? 3.516 -15.206 -7.638 1.00 88.00 89 LYS A CA 1
ATOM 681 C C . LYS A 1 89 ? 4.843 -15.755 -8.168 1.00 88.00 89 LYS A C 1
ATOM 683 O O . LYS A 1 89 ? 5.153 -16.907 -7.895 1.00 88.00 89 LYS A O 1
ATOM 688 N N . GLY A 1 90 ? 5.593 -14.955 -8.925 1.00 84.88 90 GLY A N 1
ATOM 689 C CA . GLY A 1 90 ? 6.862 -15.348 -9.542 1.00 84.88 90 GLY A CA 1
ATOM 690 C C . GLY A 1 90 ? 8.106 -15.103 -8.684 1.00 84.88 90 GLY A C 1
ATOM 691 O O . GLY A 1 90 ? 9.210 -15.275 -9.184 1.00 84.88 90 GLY A O 1
ATOM 692 N N . VAL A 1 91 ? 7.955 -14.663 -7.429 1.00 79.00 91 VAL A N 1
ATOM 693 C CA . VAL A 1 91 ? 9.085 -14.400 -6.511 1.00 79.00 91 VAL A CA 1
ATOM 694 C C . VAL A 1 91 ? 9.653 -15.693 -5.890 1.00 79.00 91 VAL A C 1
ATOM 696 O O . VAL A 1 91 ? 10.741 -15.657 -5.320 1.00 79.00 91 VAL A O 1
ATOM 699 N N . LYS A 1 92 ? 8.949 -16.827 -6.007 1.00 63.72 92 LYS A N 1
ATOM 700 C CA . LYS A 1 92 ? 9.398 -18.147 -5.530 1.00 63.72 92 LYS A CA 1
ATOM 701 C C . LYS A 1 92 ? 10.184 -18.927 -6.575 1.00 63.72 92 LYS A C 1
ATOM 703 O O . LYS A 1 92 ? 9.775 -18.890 -7.755 1.00 63.72 92 LYS A O 1
#

Radius of gyration: 24.88 Å; chains: 1; bounding box: 58×57×50 Å